Protein AF-A0A550I744-F1 (afdb_monomer)

Structure (mmCIF, N/CA/C/O backbone):
data_AF-A0A550I744-F1
#
_entry.id   AF-A0A550I744-F1
#
loop_
_atom_site.group_PDB
_atom_site.id
_atom_site.type_symbol
_atom_site.label_atom_id
_atom_site.label_alt_id
_atom_site.label_comp_id
_atom_site.label_asym_id
_atom_site.label_entity_id
_atom_site.label_seq_id
_atom_site.pdbx_PDB_ins_code
_atom_site.Cartn_x
_atom_site.Cartn_y
_atom_site.Cartn_z
_atom_site.occupancy
_atom_site.B_iso_or_equiv
_atom_site.auth_seq_id
_atom_site.auth_comp_id
_atom_site.auth_asym_id
_atom_site.auth_atom_id
_atom_site.pdbx_PDB_model_num
ATOM 1 N N . MET A 1 1 ? 38.909 -37.175 42.601 1.00 46.88 1 MET A N 1
ATOM 2 C CA . MET A 1 1 ? 38.692 -37.463 41.165 1.00 46.88 1 MET A CA 1
ATOM 3 C C . MET A 1 1 ? 37.186 -37.436 40.903 1.00 46.88 1 MET A C 1
ATOM 5 O O . MET A 1 1 ? 36.463 -38.054 41.666 1.00 46.88 1 MET A O 1
ATOM 9 N N . LYS A 1 2 ? 36.756 -36.731 39.846 1.00 45.66 2 LYS A N 1
ATOM 10 C CA . LYS A 1 2 ? 35.428 -36.782 39.191 1.00 45.66 2 LYS A CA 1
ATOM 11 C C . LYS A 1 2 ? 34.209 -36.247 39.967 1.00 45.66 2 LYS A C 1
ATOM 13 O O . LYS A 1 2 ? 33.354 -37.000 40.407 1.00 45.66 2 LYS A O 1
ATOM 18 N N . LEU A 1 3 ? 34.061 -34.921 39.973 1.00 51.53 3 LEU A N 1
ATOM 19 C CA . LEU A 1 3 ? 32.782 -34.235 40.211 1.00 51.53 3 LEU A CA 1
ATOM 20 C C . LEU A 1 3 ? 32.539 -33.210 39.087 1.00 51.53 3 LEU A C 1
ATOM 22 O O . LEU A 1 3 ? 32.438 -32.012 39.312 1.00 51.53 3 LEU A O 1
ATOM 26 N N . VAL A 1 4 ? 32.549 -33.688 37.836 1.00 54.75 4 VAL A N 1
ATOM 27 C CA . VAL A 1 4 ? 32.372 -32.850 36.625 1.00 54.75 4 VAL A CA 1
ATOM 28 C C . VAL A 1 4 ? 31.197 -33.331 35.751 1.00 54.75 4 VAL A C 1
ATOM 30 O O . VAL A 1 4 ? 30.823 -32.670 34.792 1.00 54.75 4 VAL A O 1
ATOM 33 N N . HIS A 1 5 ? 30.522 -34.432 36.105 1.00 51.69 5 HIS A N 1
ATOM 34 C CA . HIS A 1 5 ? 29.433 -34.980 35.279 1.00 51.69 5 HIS A CA 1
ATOM 35 C C . HIS A 1 5 ? 28.071 -34.279 35.427 1.00 51.69 5 HIS A C 1
ATOM 37 O O . HIS A 1 5 ? 27.202 -34.480 34.585 1.00 51.69 5 HIS A O 1
ATOM 43 N N . SER A 1 6 ? 27.871 -33.426 36.439 1.00 53.28 6 SER A N 1
ATOM 44 C CA . SER A 1 6 ? 26.549 -32.825 36.697 1.00 53.28 6 SER A CA 1
ATOM 45 C C . SER A 1 6 ? 26.181 -31.710 35.700 1.00 53.28 6 SER A C 1
ATOM 47 O O . SER A 1 6 ? 25.032 -31.598 35.279 1.00 53.28 6 SER A O 1
ATOM 49 N N . LYS A 1 7 ? 27.162 -30.934 35.217 1.00 52.91 7 LYS A N 1
ATOM 50 C CA . LYS A 1 7 ? 26.894 -29.819 34.287 1.00 52.91 7 LYS A CA 1
ATOM 51 C C . LYS A 1 7 ? 26.733 -30.246 32.826 1.00 52.91 7 LYS A C 1
ATOM 53 O O . LYS A 1 7 ? 26.133 -29.513 32.048 1.00 52.91 7 LYS A O 1
ATOM 58 N N . PHE A 1 8 ? 27.220 -31.435 32.463 1.00 57.44 8 PHE A N 1
ATOM 59 C CA . PHE A 1 8 ? 27.092 -31.952 31.097 1.00 57.44 8 PHE A CA 1
ATOM 60 C C . PHE A 1 8 ? 25.670 -32.463 30.804 1.00 57.44 8 PHE A C 1
ATOM 62 O O . PHE A 1 8 ? 25.186 -32.333 29.686 1.00 57.44 8 PHE A O 1
ATOM 69 N N . SER A 1 9 ? 24.970 -32.968 31.829 1.00 55.97 9 SER A N 1
ATOM 70 C CA . SER A 1 9 ? 23.590 -33.463 31.699 1.00 55.97 9 SER A CA 1
ATOM 71 C C . SER A 1 9 ? 22.587 -32.334 31.417 1.00 55.97 9 SER A C 1
ATOM 73 O O . SER A 1 9 ? 21.695 -32.473 30.584 1.00 55.97 9 SER A O 1
ATOM 75 N N . ILE A 1 10 ? 22.785 -31.167 32.040 1.00 64.50 10 ILE A N 1
ATOM 76 C CA . ILE A 1 10 ? 21.924 -29.990 31.832 1.00 64.50 10 ILE A CA 1
ATOM 77 C C . ILE A 1 10 ? 22.134 -29.397 30.430 1.00 64.50 10 ILE A C 1
ATOM 79 O O . ILE A 1 10 ? 21.172 -28.982 29.786 1.00 64.50 10 ILE A O 1
ATOM 83 N N . LEU A 1 11 ? 23.372 -29.416 29.921 1.00 65.81 11 LEU A N 1
ATOM 84 C CA . LEU A 1 11 ? 23.683 -28.962 28.562 1.00 65.81 11 LEU A CA 1
ATOM 85 C C . LEU A 1 11 ? 23.008 -29.845 27.496 1.00 65.81 11 LEU A C 1
ATOM 87 O O . LEU A 1 11 ? 22.492 -29.327 26.509 1.00 65.81 11 LEU A O 1
ATOM 91 N N . ALA A 1 12 ? 22.962 -31.164 27.716 1.00 68.00 12 ALA A N 1
ATOM 92 C CA . ALA A 1 12 ? 22.299 -32.102 26.809 1.00 68.00 12 ALA A CA 1
ATOM 93 C C . ALA A 1 12 ? 20.772 -31.900 26.767 1.00 68.00 12 ALA A C 1
ATOM 95 O O . ALA A 1 12 ? 20.166 -31.998 25.702 1.00 68.00 12 ALA A O 1
ATOM 96 N N . LEU A 1 13 ? 20.158 -31.550 27.904 1.00 66.50 13 LEU A N 1
ATOM 97 C CA . LEU A 1 13 ? 18.725 -31.250 27.982 1.00 66.50 13 LEU A CA 1
ATOM 98 C C . LEU A 1 13 ? 18.362 -29.949 27.240 1.00 66.50 13 LEU A C 1
ATOM 100 O O . LEU A 1 13 ? 17.317 -29.872 26.601 1.00 66.50 13 LEU A O 1
ATOM 104 N N . PHE A 1 14 ? 19.241 -28.942 27.285 1.00 67.81 14 PHE A N 1
ATOM 105 C CA . PHE A 1 14 ? 19.050 -27.683 26.557 1.00 67.81 14 PHE A CA 1
ATOM 106 C C . PHE A 1 14 ? 19.201 -27.866 25.039 1.00 67.81 14 PHE A C 1
ATOM 108 O O . PHE A 1 14 ? 18.453 -27.275 24.266 1.00 67.81 14 PHE A O 1
ATOM 115 N N . LEU A 1 15 ? 20.123 -28.735 24.609 1.00 64.94 15 LEU A N 1
ATOM 116 C CA . LEU A 1 15 ? 20.317 -29.080 23.197 1.00 64.94 15 LEU A CA 1
ATOM 117 C C . LEU A 1 15 ? 19.094 -29.795 22.600 1.00 64.94 15 LEU A C 1
ATOM 119 O O . LEU A 1 15 ? 18.737 -29.514 21.461 1.00 64.94 15 LEU A O 1
ATOM 123 N N . LEU A 1 16 ? 18.403 -30.635 23.381 1.00 63.94 16 LEU A N 1
ATOM 124 C CA . LEU A 1 16 ? 17.149 -31.290 22.977 1.00 63.94 16 LEU A CA 1
ATOM 125 C C . LEU A 1 16 ? 15.996 -30.302 22.725 1.00 63.94 16 LEU A C 1
ATOM 127 O O . LEU A 1 16 ? 15.174 -30.551 21.847 1.00 63.94 16 LEU A O 1
ATOM 131 N N . PHE A 1 17 ? 15.957 -29.166 23.429 1.00 61.72 17 PHE A N 1
ATOM 132 C CA . PHE A 1 17 ? 14.934 -28.134 23.211 1.00 61.72 17 PHE A CA 1
ATOM 133 C C . PHE A 1 17 ? 15.157 -27.332 21.921 1.00 61.72 17 PHE A C 1
ATOM 135 O O . PHE A 1 17 ? 14.189 -26.921 21.289 1.00 61.72 17 PHE A O 1
ATOM 142 N N . 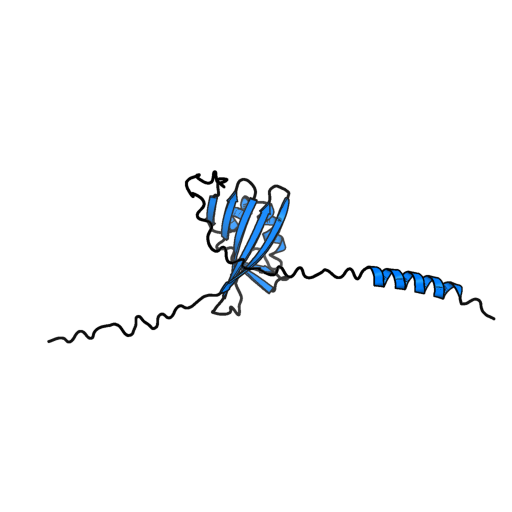ILE A 1 18 ? 16.409 -27.146 21.489 1.00 65.12 18 ILE A N 1
ATOM 143 C CA . ILE A 1 18 ? 16.723 -26.383 20.266 1.00 65.12 18 ILE A CA 1
ATOM 144 C C . ILE A 1 18 ? 16.338 -27.176 19.004 1.00 65.12 18 ILE A C 1
ATOM 146 O O . ILE A 1 18 ? 15.908 -26.581 18.020 1.00 65.12 18 ILE A O 1
ATOM 150 N N . VAL A 1 19 ? 16.425 -28.513 19.029 1.00 61.16 19 VAL A N 1
ATOM 151 C CA . VAL A 1 19 ? 16.018 -29.358 17.886 1.00 61.16 19 VAL A CA 1
ATOM 152 C C . VAL A 1 19 ? 14.499 -29.523 17.760 1.00 61.16 19 VAL A C 1
ATOM 154 O O . VAL A 1 19 ? 14.027 -29.853 16.676 1.00 61.16 19 VAL A O 1
ATOM 157 N N . TYR A 1 20 ? 13.725 -29.277 18.825 1.00 61.88 20 TYR A N 1
ATOM 158 C CA . TYR A 1 20 ? 12.260 -29.410 18.791 1.00 61.88 20 TYR A CA 1
ATOM 159 C C . TYR A 1 20 ? 11.555 -28.211 18.133 1.00 61.88 20 TYR A C 1
ATOM 161 O O . TYR A 1 20 ? 10.420 -28.340 17.694 1.00 61.88 20 TYR A O 1
ATOM 169 N N . SER A 1 21 ? 12.234 -27.067 17.991 1.00 58.44 21 SER A N 1
ATOM 170 C CA . SER A 1 21 ? 11.695 -25.895 17.280 1.00 58.44 21 SER A CA 1
ATOM 171 C C . SER A 1 21 ? 11.893 -25.944 15.761 1.00 58.44 21 SER A C 1
ATOM 173 O O . SER A 1 21 ? 11.655 -24.950 15.081 1.00 58.44 21 SER A O 1
ATOM 175 N N . CYS A 1 22 ? 12.324 -27.080 15.204 1.00 56.81 22 CYS A N 1
ATOM 176 C CA . CYS A 1 22 ? 12.346 -27.293 13.759 1.00 56.81 22 CYS A CA 1
ATOM 177 C C . CYS A 1 22 ? 11.008 -27.900 13.309 1.00 56.81 22 CYS A C 1
ATOM 179 O O . CYS A 1 22 ? 10.944 -29.021 12.805 1.00 56.81 22 CYS A O 1
ATOM 181 N N . GLU A 1 23 ? 9.922 -27.161 13.537 1.00 53.72 23 GLU A N 1
ATOM 182 C CA . GLU A 1 23 ? 8.655 -27.443 12.876 1.00 53.72 23 GLU A CA 1
ATOM 183 C C . GLU A 1 23 ? 8.813 -27.009 11.417 1.00 53.72 23 GLU A C 1
ATOM 185 O O . GLU A 1 23 ? 8.919 -25.832 11.075 1.00 53.72 23 GLU A O 1
ATOM 190 N N . LYS A 1 24 ? 8.980 -28.017 10.567 1.00 45.72 24 LYS A N 1
ATOM 191 C CA . LYS A 1 24 ? 9.093 -27.903 9.123 1.00 45.72 24 LYS A CA 1
ATOM 192 C C . LYS A 1 24 ? 7.738 -27.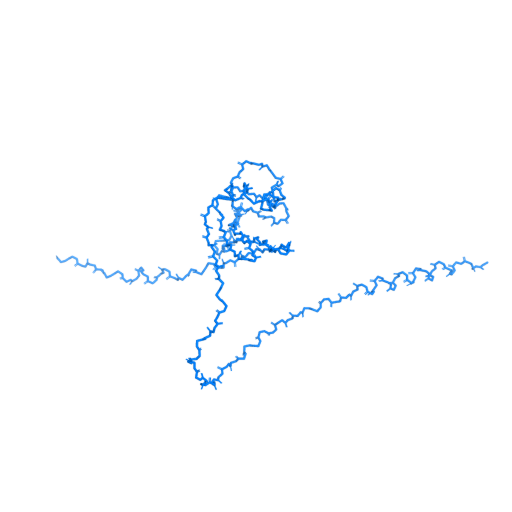410 8.618 1.00 45.72 24 LYS A C 1
ATOM 194 O O . LYS A 1 24 ? 6.804 -28.202 8.531 1.00 45.72 24 LYS A O 1
ATOM 199 N N . GLU A 1 25 ? 7.630 -26.117 8.325 1.00 46.28 25 GLU A N 1
ATOM 200 C CA . GLU A 1 25 ? 6.495 -25.565 7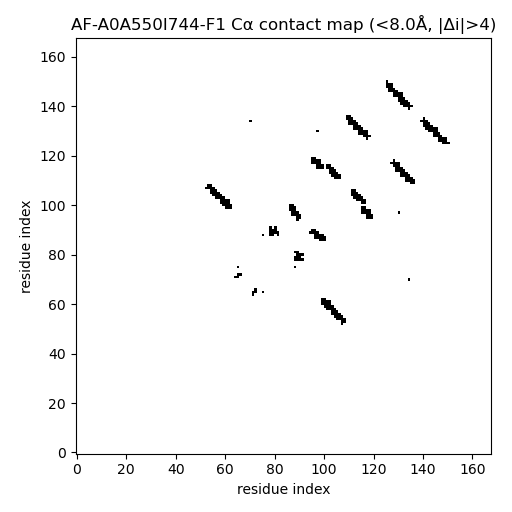.589 1.00 46.28 25 GLU A CA 1
ATOM 201 C C . GLU A 1 25 ? 6.439 -26.303 6.249 1.00 46.28 25 GLU A C 1
ATOM 203 O O . GLU A 1 25 ? 7.296 -26.149 5.374 1.00 46.28 25 GLU A O 1
ATOM 208 N N . SER A 1 26 ? 5.494 -27.235 6.156 1.00 43.22 26 SER A N 1
ATOM 209 C CA . SER A 1 26 ? 5.174 -27.925 4.925 1.00 43.22 26 SER A CA 1
ATOM 210 C C . SER A 1 26 ? 4.725 -26.861 3.941 1.00 43.22 26 SER A C 1
ATOM 212 O O . SER A 1 26 ? 3.682 -26.236 4.133 1.00 43.22 26 SER A O 1
ATOM 214 N N . VAL A 1 27 ? 5.531 -26.666 2.902 1.00 42.09 27 VAL A N 1
ATOM 215 C CA . VAL A 1 27 ? 5.092 -26.076 1.644 1.00 42.09 27 VAL A CA 1
ATOM 216 C C . VAL A 1 27 ? 3.829 -26.834 1.254 1.00 42.09 27 VAL A C 1
ATOM 218 O O . VAL A 1 27 ? 3.895 -27.999 0.866 1.00 42.09 27 VAL A O 1
ATOM 221 N N . LEU A 1 28 ? 2.672 -26.207 1.452 1.00 39.94 28 LEU A N 1
ATOM 222 C CA . LEU A 1 28 ? 1.453 -26.646 0.807 1.00 39.94 28 LEU A CA 1
ATOM 223 C C . LEU A 1 28 ? 1.642 -26.252 -0.658 1.00 39.94 28 LEU A C 1
ATOM 225 O O . LEU A 1 28 ? 1.348 -25.124 -1.054 1.00 39.94 28 LEU A O 1
ATOM 229 N N . GLU A 1 29 ? 2.237 -27.158 -1.433 1.00 46.03 29 GLU A N 1
ATOM 230 C CA . GLU A 1 29 ? 2.003 -27.214 -2.868 1.00 46.03 29 GLU A CA 1
ATOM 231 C C . GLU A 1 29 ? 0.486 -27.319 -3.022 1.00 46.03 29 GLU A C 1
ATOM 233 O O . GLU A 1 29 ? -0.126 -28.364 -2.819 1.00 46.03 29 GLU A O 1
ATOM 238 N N . SER A 1 30 ? -0.158 -26.180 -3.266 1.00 41.59 30 SER A N 1
ATOM 239 C CA . SER A 1 30 ? -1.466 -26.180 -3.891 1.00 41.59 30 SER A CA 1
ATOM 240 C C . SER A 1 30 ? -1.227 -26.632 -5.326 1.00 41.59 30 SER A C 1
ATOM 242 O O . SER A 1 30 ? -1.006 -25.804 -6.214 1.00 41.59 30 SER A O 1
ATOM 244 N N . ASP A 1 31 ? -1.194 -27.948 -5.522 1.00 39.34 31 ASP A N 1
ATOM 245 C CA . ASP A 1 31 ? -1.369 -28.542 -6.834 1.00 39.34 31 ASP A CA 1
ATOM 246 C C . ASP A 1 31 ? -2.688 -27.989 -7.371 1.00 39.34 31 ASP A C 1
ATOM 248 O O . ASP A 1 31 ? -3.772 -28.245 -6.844 1.00 39.34 31 ASP A O 1
ATOM 252 N N . VAL A 1 32 ? -2.587 -27.126 -8.380 1.00 44.03 32 VAL A N 1
ATOM 253 C CA . VAL A 1 32 ? -3.735 -26.733 -9.188 1.00 44.03 32 VAL A CA 1
ATOM 254 C C . VAL A 1 32 ? -4.070 -27.964 -10.022 1.00 44.03 32 VAL A C 1
ATOM 256 O O . VAL A 1 32 ? -3.622 -28.106 -11.159 1.00 44.03 32 VAL A O 1
ATOM 259 N N . GLU A 1 33 ? -4.830 -28.884 -9.434 1.00 37.78 33 GLU A N 1
ATOM 260 C CA . GLU A 1 33 ? -5.572 -29.875 -10.195 1.00 37.78 33 GLU A CA 1
ATOM 261 C C . GLU A 1 33 ? -6.615 -29.107 -11.012 1.00 37.78 33 GLU A C 1
ATOM 263 O O . GLU A 1 33 ? -7.676 -28.709 -10.531 1.00 37.78 33 GLU A O 1
ATOM 268 N N . ILE A 1 34 ? -6.275 -28.829 -12.272 1.00 46.56 34 ILE A N 1
ATOM 269 C CA . ILE A 1 34 ? -7.255 -28.451 -13.284 1.00 46.56 34 ILE A CA 1
ATOM 270 C C . ILE A 1 34 ? -8.072 -29.716 -13.556 1.00 46.56 34 ILE A C 1
ATOM 272 O O . ILE A 1 34 ? -7.765 -30.486 -14.468 1.00 46.56 34 ILE A O 1
ATOM 276 N N . GLU A 1 35 ? -9.103 -29.957 -12.747 1.00 37.22 35 GLU A N 1
ATOM 277 C CA . GLU A 1 35 ? -10.179 -30.853 -13.145 1.00 37.22 35 GLU A CA 1
ATOM 278 C C . GLU A 1 35 ? -10.857 -30.240 -14.372 1.00 37.22 35 GLU A C 1
ATOM 280 O O . GLU A 1 35 ? -11.584 -29.245 -14.306 1.00 37.22 35 GLU A O 1
ATOM 285 N N . ASN A 1 36 ? -10.588 -30.845 -15.527 1.00 39.56 36 ASN A N 1
ATOM 286 C CA . ASN A 1 36 ? -11.396 -30.680 -16.720 1.00 39.56 36 ASN A CA 1
ATOM 287 C C . ASN A 1 36 ? -12.839 -31.079 -16.380 1.00 39.56 36 ASN A C 1
ATOM 289 O O . ASN A 1 36 ? -13.199 -32.252 -16.453 1.00 39.56 36 ASN A O 1
ATOM 293 N N . SER A 1 37 ? -13.677 -30.098 -16.042 1.00 42.34 37 SER A N 1
ATOM 294 C CA . SER A 1 37 ? -15.131 -30.250 -16.039 1.00 42.34 37 SER A CA 1
ATOM 295 C C . SER A 1 37 ? -15.607 -30.452 -17.478 1.00 42.34 37 SER A C 1
ATOM 297 O O . SER A 1 37 ? -15.972 -29.510 -18.180 1.00 42.34 37 SER A O 1
ATOM 299 N N . GLN A 1 38 ? -15.565 -31.701 -17.939 1.00 46.28 38 GLN A N 1
ATOM 300 C CA . GLN A 1 38 ? -16.360 -32.150 -19.069 1.00 46.28 38 GLN A CA 1
ATOM 301 C C . GLN A 1 38 ? -17.783 -32.441 -18.583 1.00 46.28 38 GLN A C 1
ATOM 303 O O . GLN A 1 38 ? -18.014 -33.386 -17.839 1.00 46.28 38 GLN A O 1
ATOM 308 N N . ASN A 1 39 ? -18.719 -31.648 -19.102 1.00 49.09 39 ASN A N 1
ATOM 309 C CA . ASN A 1 39 ? -20.111 -32.000 -19.371 1.00 49.09 39 ASN A CA 1
ATOM 310 C C . ASN A 1 39 ? -20.959 -32.500 -18.191 1.00 49.09 39 ASN A C 1
ATOM 312 O O . ASN A 1 39 ? -21.247 -33.688 -18.063 1.00 49.09 39 ASN A O 1
ATOM 316 N N . SER A 1 40 ? -21.532 -31.546 -17.467 1.00 42.72 40 SER A N 1
ATOM 317 C CA . SER A 1 40 ? -22.876 -31.688 -16.910 1.00 42.72 40 SER A CA 1
ATOM 318 C C . SER A 1 40 ? -23.698 -30.481 -17.361 1.00 42.72 40 SER A C 1
ATOM 320 O O . SER A 1 40 ? -23.539 -29.376 -16.845 1.00 42.72 40 SER A O 1
ATOM 322 N N . GLU A 1 41 ? -24.527 -30.689 -18.388 1.00 51.25 41 GLU A N 1
ATOM 323 C CA . GLU A 1 41 ? -25.618 -29.789 -18.776 1.00 51.25 41 GLU A CA 1
ATOM 324 C C . GLU A 1 41 ? -26.681 -29.792 -17.666 1.00 51.25 41 GLU A C 1
ATOM 326 O O . GLU A 1 41 ? -27.749 -30.382 -17.808 1.00 51.25 41 GLU A O 1
ATOM 331 N N . ASP A 1 42 ? -26.382 -29.152 -16.537 1.00 47.09 42 ASP A N 1
ATOM 332 C CA . ASP A 1 42 ? -27.401 -28.809 -15.554 1.00 47.09 42 ASP A CA 1
ATOM 333 C C . ASP A 1 42 ? -27.973 -27.429 -15.884 1.00 47.09 42 ASP A C 1
ATOM 335 O O . ASP A 1 42 ? -27.257 -26.456 -16.126 1.00 47.09 42 ASP A O 1
ATOM 339 N N . ASN A 1 43 ? -29.302 -27.383 -15.945 1.00 48.50 43 ASN A N 1
ATOM 340 C CA . ASN A 1 43 ? -30.138 -26.241 -16.302 1.00 48.50 43 ASN A CA 1
ATOM 341 C C . ASN A 1 43 ? -29.709 -24.933 -15.604 1.00 48.50 43 ASN A C 1
ATOM 343 O O . ASN A 1 43 ? -30.075 -24.666 -14.459 1.00 48.50 43 ASN A O 1
ATOM 347 N N . ILE A 1 44 ? -29.010 -24.066 -16.339 1.00 52.81 44 ILE A N 1
ATOM 348 C CA . ILE A 1 44 ? -28.617 -22.715 -15.915 1.00 52.81 44 ILE A CA 1
ATOM 349 C C . ILE A 1 44 ? -29.811 -21.759 -16.085 1.00 52.81 44 ILE A C 1
ATOM 351 O O . ILE A 1 44 ? -29.808 -20.901 -16.959 1.00 52.81 44 ILE A O 1
ATOM 355 N N . ASN A 1 45 ? -30.872 -21.926 -15.296 1.00 55.84 45 ASN A N 1
ATOM 356 C CA . ASN A 1 45 ? -31.986 -20.961 -15.241 1.00 55.84 45 ASN A CA 1
ATOM 357 C C . ASN A 1 45 ? -32.348 -20.522 -13.815 1.00 55.84 45 ASN A C 1
ATOM 359 O O . ASN A 1 45 ? -33.285 -19.749 -13.628 1.00 55.84 45 ASN A O 1
ATOM 363 N N . GLU A 1 46 ? -31.592 -20.954 -12.810 1.00 57.81 46 GLU A N 1
ATOM 364 C CA . GLU A 1 46 ? -31.658 -20.361 -11.477 1.00 57.81 46 GLU A CA 1
ATOM 365 C C . GLU A 1 46 ? -30.757 -19.114 -11.480 1.00 57.81 46 GLU A C 1
ATOM 367 O O . GLU A 1 46 ? -29.539 -19.247 -11.655 1.00 57.81 46 GLU A O 1
ATOM 372 N N . PRO A 1 47 ? -31.297 -17.887 -11.337 1.00 56.53 47 PRO A N 1
ATOM 373 C CA . PRO A 1 47 ? -30.457 -16.721 -11.142 1.00 56.53 47 PRO A CA 1
ATOM 374 C C . PRO A 1 47 ? -29.692 -16.954 -9.846 1.00 56.53 47 PRO A C 1
ATOM 376 O O . PRO A 1 47 ? -30.287 -16.991 -8.770 1.00 56.53 47 PRO A O 1
ATOM 379 N N . PHE A 1 48 ? -28.375 -17.135 -9.956 1.00 55.81 48 PHE A N 1
ATOM 380 C CA . PHE A 1 48 ? -27.482 -17.147 -8.810 1.00 55.81 48 PHE A CA 1
ATOM 381 C C . PHE A 1 48 ? -27.870 -15.940 -7.954 1.00 55.81 48 PHE A C 1
ATOM 383 O O . PHE A 1 48 ? -27.721 -14.797 -8.397 1.00 55.81 48 PHE A O 1
ATOM 390 N N . SER A 1 49 ? -28.456 -16.184 -6.776 1.00 56.94 49 SER A N 1
ATOM 391 C CA . SER A 1 49 ? -28.800 -15.143 -5.807 1.00 56.94 49 SER A CA 1
ATOM 392 C C . SER A 1 49 ? -27.484 -14.629 -5.231 1.00 56.94 49 SER A C 1
ATOM 394 O O . SER A 1 49 ? -27.094 -14.942 -4.107 1.00 56.94 49 SER A O 1
ATOM 396 N N . GLY A 1 50 ? -26.742 -13.921 -6.077 1.00 61.59 50 GLY A N 1
ATOM 397 C CA . GLY A 1 50 ? -25.391 -13.479 -5.835 1.00 61.59 50 GLY A CA 1
ATOM 398 C C . GLY A 1 50 ? -25.393 -12.471 -4.708 1.00 61.59 50 GLY A C 1
ATOM 399 O O . GLY A 1 50 ? -26.180 -11.523 -4.689 1.00 61.59 50 GLY A O 1
ATOM 400 N N . PHE A 1 51 ? -24.484 -12.675 -3.764 1.00 63.84 51 PHE A N 1
ATOM 401 C CA . PHE A 1 51 ? -24.153 -11.677 -2.767 1.00 63.84 51 PHE A CA 1
ATOM 402 C C . PHE A 1 51 ? -23.691 -10.402 -3.489 1.00 63.84 51 PHE A C 1
ATOM 404 O O . PHE A 1 51 ? -22.602 -10.351 -4.064 1.00 63.84 51 PHE A O 1
ATOM 411 N N . LYS A 1 52 ? -24.549 -9.377 -3.522 1.00 71.38 52 LYS A N 1
ATOM 412 C CA . LYS A 1 52 ? -24.227 -8.092 -4.143 1.00 71.38 52 LYS A CA 1
ATOM 413 C C . LYS A 1 52 ? -23.319 -7.309 -3.199 1.00 71.38 52 LYS A C 1
ATOM 415 O O . LYS A 1 52 ? -23.787 -6.741 -2.216 1.00 71.38 52 LYS A O 1
ATOM 420 N N . ILE A 1 53 ? -22.028 -7.266 -3.512 1.00 73.19 53 ILE A N 1
ATOM 421 C CA . ILE A 1 53 ? -21.078 -6.398 -2.813 1.00 73.19 53 ILE A CA 1
ATOM 422 C C . ILE A 1 53 ? -21.170 -5.006 -3.426 1.00 73.19 53 ILE A C 1
ATOM 424 O O . ILE A 1 53 ? -20.847 -4.807 -4.597 1.00 73.19 53 ILE A O 1
ATOM 428 N N . GLU A 1 54 ? -21.609 -4.036 -2.633 1.00 84.50 54 GLU A N 1
ATOM 429 C CA . GLU A 1 54 ? -21.504 -2.628 -2.995 1.00 84.50 54 GLU A CA 1
ATOM 430 C C . GLU A 1 54 ? -20.091 -2.128 -2.679 1.00 84.50 54 GLU A C 1
ATOM 432 O O . GLU A 1 54 ? -19.582 -2.304 -1.567 1.00 84.50 54 GLU A O 1
ATOM 437 N N . TYR A 1 55 ? -19.449 -1.517 -3.672 1.00 86.38 55 TYR A N 1
ATOM 438 C CA . TYR A 1 55 ? -18.133 -0.914 -3.524 1.00 86.38 55 TYR A CA 1
ATOM 439 C C . TYR A 1 55 ? -18.104 0.473 -4.158 1.00 86.38 55 TYR A C 1
ATOM 441 O O . TYR A 1 55 ? -18.761 0.737 -5.166 1.00 86.38 55 TYR A O 1
ATOM 449 N N . LYS A 1 56 ? -17.293 1.357 -3.579 1.00 90.69 56 LYS A N 1
ATOM 450 C CA . LYS A 1 56 ? -17.010 2.686 -4.115 1.00 90.69 56 LYS A CA 1
ATOM 451 C C . LYS A 1 56 ? -15.540 2.766 -4.504 1.00 90.69 56 LYS A C 1
ATOM 453 O O . LYS A 1 56 ? -14.661 2.589 -3.665 1.00 90.69 56 LYS A O 1
ATOM 458 N N . GLY A 1 57 ? -15.285 3.035 -5.782 1.00 90.12 57 GLY A N 1
ATOM 459 C CA . GLY A 1 57 ? -13.948 3.303 -6.309 1.00 90.12 57 GLY A CA 1
ATOM 460 C C . GLY A 1 57 ? -13.683 4.804 -6.407 1.00 90.12 57 GLY A C 1
ATOM 461 O O . GLY A 1 57 ? -14.557 5.570 -6.810 1.00 90.12 57 GLY A O 1
ATOM 462 N N . THR A 1 58 ? -12.489 5.263 -6.044 1.00 90.81 58 THR A N 1
ATOM 463 C CA . THR A 1 58 ? -12.064 6.660 -6.240 1.00 90.81 58 THR A CA 1
ATOM 464 C C . THR A 1 58 ? -10.571 6.712 -6.543 1.00 90.81 58 THR A C 1
ATOM 466 O O . THR A 1 58 ? -9.804 5.954 -5.961 1.00 90.81 58 THR A O 1
ATOM 469 N N . VAL A 1 59 ? -10.142 7.608 -7.434 1.00 89.94 59 VAL A N 1
ATOM 470 C CA . VAL A 1 59 ? -8.720 7.864 -7.719 1.00 89.94 59 VAL A CA 1
ATOM 471 C C . VAL A 1 59 ? -8.429 9.336 -7.454 1.00 89.94 59 VAL A C 1
ATOM 473 O O . VAL A 1 59 ? -9.114 10.202 -7.992 1.00 89.94 59 VAL A O 1
ATOM 476 N N . THR A 1 60 ? -7.447 9.629 -6.604 1.00 87.88 60 THR A N 1
ATOM 477 C CA . THR A 1 60 ? -7.042 11.006 -6.255 1.00 87.88 60 THR A CA 1
ATOM 478 C C . THR A 1 60 ? -5.631 11.013 -5.654 1.00 87.88 60 THR A C 1
ATOM 480 O O . THR A 1 60 ? -4.971 9.980 -5.637 1.00 87.88 60 THR A O 1
ATOM 483 N N . SER A 1 61 ? -5.142 12.151 -5.164 1.00 86.00 61 SER A N 1
ATOM 484 C CA . SER A 1 61 ? -3.893 12.221 -4.398 1.00 86.00 61 SER A CA 1
ATOM 485 C C . SER A 1 61 ? -4.058 11.635 -2.998 1.00 86.00 61 SER A C 1
ATOM 487 O O . SER A 1 61 ? -5.061 11.873 -2.323 1.00 86.00 61 SER A O 1
ATOM 489 N N . ALA A 1 62 ? -3.029 10.933 -2.516 1.00 82.25 62 ALA A N 1
ATOM 490 C CA . ALA A 1 62 ? -3.027 10.363 -1.174 1.00 82.25 62 ALA A CA 1
ATOM 491 C C . ALA A 1 62 ? -3.170 11.433 -0.089 1.00 82.25 62 ALA A C 1
ATOM 493 O O . ALA A 1 62 ? -3.794 11.170 0.933 1.00 82.25 62 ALA A O 1
ATOM 494 N N . ASN A 1 63 ? -2.695 12.660 -0.333 1.00 82.62 63 ASN A N 1
ATOM 495 C CA . ASN A 1 63 ? -2.851 13.786 0.591 1.00 82.62 63 ASN A CA 1
ATOM 496 C C . ASN A 1 63 ? -4.314 14.102 0.922 1.00 82.62 63 ASN A C 1
ATOM 498 O O . ASN A 1 63 ? -4.586 14.637 1.997 1.00 82.62 63 ASN A O 1
ATOM 502 N N . GLN A 1 64 ? -5.249 13.770 0.027 1.00 83.19 64 GLN A N 1
ATOM 503 C CA . GLN A 1 64 ? -6.673 13.926 0.294 1.00 83.19 64 GLN A CA 1
ATOM 504 C C . GLN A 1 64 ? -7.149 12.909 1.338 1.00 83.19 64 GLN A C 1
ATOM 506 O O . GLN A 1 64 ? -7.868 13.272 2.258 1.00 83.19 64 GLN A O 1
ATOM 511 N N . PHE A 1 65 ? -6.696 11.657 1.247 1.00 83.81 65 PHE A N 1
ATOM 512 C CA . PHE A 1 65 ? -7.099 10.597 2.173 1.00 83.81 65 PHE A CA 1
ATOM 513 C C . PHE A 1 65 ? -6.305 10.590 3.478 1.00 83.81 65 PHE A C 1
ATOM 515 O O . PHE A 1 65 ? -6.852 10.223 4.508 1.00 83.81 65 PHE A O 1
ATOM 522 N N . ILE A 1 66 ? -5.041 11.018 3.470 1.00 82.44 66 ILE A N 1
ATOM 523 C CA . ILE A 1 66 ? -4.190 11.088 4.671 1.00 82.44 66 ILE A CA 1
ATOM 524 C C . ILE A 1 66 ? -4.798 12.015 5.735 1.00 82.44 66 ILE A C 1
ATOM 526 O O . ILE A 1 66 ? -4.596 11.802 6.926 1.00 82.44 66 ILE A O 1
ATOM 530 N N . LYS A 1 67 ? -5.543 13.048 5.326 1.00 79.44 67 LYS A N 1
ATOM 531 C CA . LYS A 1 67 ? -6.231 13.949 6.263 1.00 79.44 67 LYS A CA 1
ATOM 532 C C . LYS A 1 67 ? -7.428 13.286 6.939 1.00 79.44 67 LYS A C 1
ATOM 534 O O . LYS A 1 67 ? -7.677 13.547 8.113 1.00 79.44 67 LYS A O 1
ATOM 539 N N . ASP A 1 68 ? -8.121 12.425 6.203 1.00 84.25 68 ASP A N 1
ATOM 540 C CA . ASP A 1 68 ? -9.417 11.874 6.598 1.00 84.25 68 ASP A CA 1
ATOM 541 C C . ASP A 1 68 ? -9.302 10.455 7.184 1.00 84.25 68 ASP A C 1
ATOM 543 O O . ASP A 1 68 ? -10.210 9.989 7.871 1.00 84.25 68 ASP A O 1
ATOM 547 N N . ASP A 1 69 ? -8.186 9.760 6.942 1.00 86.94 69 ASP A N 1
ATOM 548 C CA . ASP A 1 69 ? -7.945 8.392 7.390 1.00 86.94 69 ASP A CA 1
ATOM 549 C C . ASP A 1 69 ? -6.663 8.286 8.231 1.00 86.94 69 ASP A C 1
ATOM 551 O O . ASP A 1 69 ? -5.532 8.325 7.734 1.00 86.94 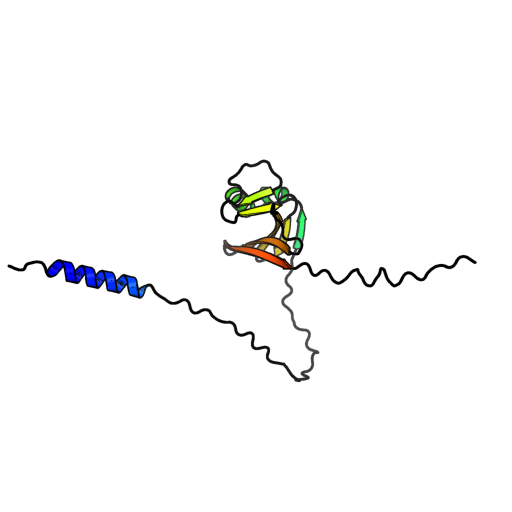69 ASP A O 1
ATOM 555 N N . LYS A 1 70 ? -6.852 8.132 9.548 1.00 87.25 70 LYS A N 1
ATOM 556 C CA . LYS A 1 70 ? -5.762 8.048 10.528 1.00 87.25 70 LYS A CA 1
ATOM 557 C C . LYS A 1 70 ? -4.843 6.849 10.279 1.00 87.25 70 LYS A C 1
ATOM 559 O O . LYS A 1 70 ? -3.634 6.979 10.457 1.00 87.25 70 LYS A O 1
ATOM 564 N N . HIS A 1 71 ? -5.389 5.708 9.859 1.00 86.81 71 HIS A N 1
ATOM 565 C CA . HIS A 1 71 ? -4.592 4.505 9.624 1.00 86.81 71 HIS A CA 1
ATOM 566 C C . HIS A 1 71 ? -3.683 4.679 8.412 1.00 86.81 71 HIS A C 1
ATOM 568 O O . HIS A 1 71 ? -2.499 4.341 8.464 1.00 86.81 71 HIS A O 1
ATOM 574 N N . LEU A 1 72 ? -4.206 5.288 7.346 1.00 86.00 72 LEU A N 1
ATOM 575 C CA . LEU A 1 72 ? -3.388 5.647 6.196 1.00 86.00 72 LEU A CA 1
ATOM 576 C C . LEU A 1 72 ? -2.306 6.671 6.569 1.00 86.00 72 LEU A C 1
ATOM 578 O O . LEU A 1 72 ? -1.162 6.538 6.137 1.00 86.00 72 LEU A O 1
ATOM 582 N N . ALA A 1 73 ? -2.638 7.674 7.387 1.00 86.44 73 ALA A N 1
ATOM 583 C CA . ALA A 1 73 ? -1.671 8.671 7.840 1.00 86.44 73 ALA A CA 1
ATOM 584 C C . ALA A 1 73 ? -0.525 8.051 8.654 1.00 86.44 73 ALA A C 1
ATOM 586 O O . ALA A 1 73 ? 0.636 8.429 8.487 1.00 86.44 73 ALA A O 1
ATOM 587 N N . GLU A 1 74 ? -0.836 7.099 9.533 1.00 85.06 74 GLU A N 1
ATOM 588 C CA . GLU A 1 74 ? 0.160 6.352 10.304 1.00 85.06 74 GLU A CA 1
ATOM 589 C C . GLU A 1 74 ? 1.035 5.482 9.403 1.00 85.06 74 GLU A C 1
ATOM 591 O O . GLU A 1 74 ? 2.258 5.528 9.536 1.00 85.06 74 GLU A O 1
ATOM 596 N N . PHE A 1 75 ? 0.437 4.765 8.448 1.00 84.69 75 PHE A N 1
ATOM 597 C CA . PHE A 1 75 ? 1.185 4.001 7.451 1.00 84.69 75 PHE A CA 1
ATOM 598 C C . PHE A 1 75 ? 2.158 4.897 6.681 1.00 84.69 75 PHE A C 1
ATOM 600 O O . PHE A 1 75 ? 3.348 4.608 6.625 1.00 84.69 75 PHE A O 1
ATOM 607 N N . VAL A 1 76 ? 1.680 6.025 6.155 1.00 81.44 76 VAL A N 1
ATOM 608 C CA . VAL A 1 76 ? 2.495 6.990 5.406 1.00 81.44 76 VAL A CA 1
ATOM 609 C C . VAL A 1 76 ? 3.661 7.513 6.243 1.00 81.44 76 VAL A C 1
ATOM 611 O O . VAL A 1 76 ? 4.772 7.625 5.732 1.00 81.44 76 VAL A O 1
ATOM 614 N N . LYS A 1 77 ? 3.452 7.778 7.537 1.00 80.12 77 LYS A N 1
ATOM 615 C CA . LYS A 1 77 ? 4.535 8.174 8.451 1.00 80.12 77 LYS A CA 1
ATOM 616 C C . LYS A 1 77 ? 5.564 7.064 8.655 1.00 80.12 77 LYS A C 1
ATOM 618 O O . LYS A 1 77 ? 6.751 7.355 8.663 1.00 80.12 77 LYS A O 1
ATOM 623 N N . GLN A 1 78 ? 5.123 5.818 8.821 1.00 76.69 78 GLN A N 1
ATOM 624 C CA . GLN A 1 78 ? 6.024 4.669 8.980 1.00 76.69 78 GLN A CA 1
ATOM 625 C C . GLN A 1 78 ? 6.788 4.356 7.691 1.00 76.69 78 GLN A C 1
ATOM 627 O O . GLN A 1 78 ? 7.938 3.930 7.740 1.00 76.69 78 GLN A O 1
ATOM 632 N N . PHE A 1 79 ? 6.153 4.581 6.542 1.00 74.19 79 PHE A N 1
ATOM 633 C CA . PHE A 1 79 ? 6.766 4.425 5.233 1.00 74.19 79 PHE A CA 1
ATOM 634 C C . PHE A 1 79 ? 7.763 5.558 4.951 1.00 74.19 79 PHE A C 1
ATOM 636 O O . PHE A 1 79 ? 8.772 5.328 4.298 1.00 74.19 79 PHE A O 1
ATOM 643 N N . ASN A 1 80 ? 7.512 6.768 5.470 1.00 71.00 80 ASN A N 1
ATOM 644 C CA . ASN A 1 80 ? 8.347 7.949 5.271 1.00 71.00 80 ASN A CA 1
ATOM 645 C C . ASN A 1 80 ? 9.436 8.091 6.339 1.00 71.00 80 ASN A C 1
ATOM 647 O O . ASN A 1 80 ? 9.348 8.917 7.246 1.00 71.00 80 ASN A O 1
ATOM 651 N N . SER A 1 81 ? 10.518 7.338 6.181 1.00 60.25 81 SER A N 1
ATOM 652 C CA . SER A 1 81 ? 11.743 7.520 6.970 1.00 60.25 81 SER A CA 1
ATOM 653 C C . SER A 1 81 ? 12.637 8.683 6.486 1.00 60.25 81 SER A C 1
ATOM 655 O O . SER A 1 81 ? 13.702 8.887 7.063 1.00 60.25 81 SER A O 1
ATOM 657 N N . GLY A 1 82 ? 12.242 9.444 5.447 1.00 53.12 82 GLY A N 1
ATOM 658 C CA . GLY A 1 82 ? 13.131 10.355 4.697 1.00 53.12 82 GLY A CA 1
ATOM 659 C C . GLY A 1 82 ? 12.704 11.826 4.534 1.00 53.12 82 GLY A C 1
ATOM 660 O O . GLY A 1 82 ? 13.469 12.602 3.964 1.00 53.12 82 GLY A O 1
ATOM 661 N N . GLY A 1 83 ? 11.536 12.252 5.028 1.00 51.81 83 GLY A N 1
ATOM 662 C CA . GLY A 1 83 ? 11.122 13.666 5.057 1.00 51.81 83 GLY A CA 1
ATOM 663 C C . GLY A 1 83 ? 9.770 13.959 4.393 1.00 51.81 83 GLY A C 1
ATOM 664 O O . GLY A 1 83 ? 9.418 13.441 3.336 1.00 51.81 83 GLY A O 1
ATOM 665 N N . THR A 1 84 ? 8.991 14.834 5.025 1.00 50.91 84 THR A N 1
ATOM 666 C CA . THR A 1 84 ? 7.547 15.084 4.832 1.00 50.91 84 THR A CA 1
ATOM 667 C C . THR A 1 84 ? 7.161 15.987 3.645 1.00 50.91 84 THR A C 1
ATOM 669 O O . THR A 1 84 ? 6.130 16.651 3.696 1.00 50.91 84 THR A O 1
ATOM 672 N N . GLY A 1 85 ? 7.952 16.037 2.567 1.00 52.62 85 GLY A N 1
ATOM 673 C CA . GLY A 1 85 ? 7.801 17.078 1.532 1.00 52.62 85 GLY A CA 1
ATOM 674 C C . GLY A 1 85 ? 7.632 16.633 0.077 1.00 52.62 85 GLY A C 1
ATOM 675 O O . GLY A 1 85 ? 7.473 17.499 -0.779 1.00 52.62 85 GLY A O 1
ATOM 676 N N . LYS A 1 86 ? 7.694 15.336 -0.240 1.00 59.72 86 LYS A N 1
ATOM 677 C CA . LYS A 1 86 ? 7.683 14.848 -1.631 1.00 59.72 86 LYS A CA 1
ATOM 678 C C . LYS A 1 86 ? 6.384 14.112 -1.956 1.00 59.72 86 LYS A C 1
ATOM 680 O O . LYS A 1 86 ? 5.765 13.527 -1.075 1.00 59.72 86 LYS A O 1
ATOM 685 N N . SER A 1 87 ? 5.982 14.134 -3.230 1.00 63.12 87 SER A N 1
ATOM 686 C CA . SER A 1 87 ? 4.831 13.391 -3.773 1.00 63.12 87 SER A CA 1
ATOM 687 C C . SER A 1 87 ? 5.044 11.878 -3.796 1.00 63.12 87 SER A C 1
ATOM 689 O O . SER A 1 87 ? 4.259 11.143 -4.390 1.00 63.12 87 SER A O 1
ATOM 691 N N . SER A 1 88 ? 6.088 11.401 -3.141 1.00 66.31 88 SER A N 1
ATOM 692 C CA . SER A 1 88 ? 6.505 10.025 -3.125 1.00 66.31 88 SER A CA 1
ATOM 693 C C . SER A 1 88 ? 7.193 9.704 -1.805 1.00 66.31 88 SER A C 1
ATOM 695 O O . SER A 1 88 ? 7.707 10.594 -1.117 1.00 66.31 88 SER A O 1
ATOM 697 N N . ILE A 1 89 ? 7.134 8.434 -1.413 1.00 73.62 89 ILE A N 1
ATOM 698 C CA . ILE A 1 89 ? 7.655 7.982 -0.128 1.00 73.62 89 ILE A CA 1
ATOM 699 C C . ILE A 1 89 ? 8.481 6.721 -0.333 1.00 73.62 89 ILE A C 1
ATOM 701 O O . ILE A 1 89 ? 7.985 5.728 -0.857 1.00 73.62 89 ILE A O 1
ATOM 705 N N . THR A 1 90 ? 9.734 6.758 0.107 1.00 72.38 90 THR A N 1
ATOM 706 C CA . THR A 1 90 ? 10.687 5.655 -0.033 1.00 72.38 90 THR A CA 1
ATOM 707 C C . THR A 1 90 ? 10.642 4.737 1.184 1.00 72.38 90 THR A C 1
ATOM 709 O O . THR A 1 90 ? 10.870 5.191 2.305 1.00 72.38 90 THR A O 1
ATOM 712 N N . SER A 1 91 ? 10.428 3.435 0.975 1.00 68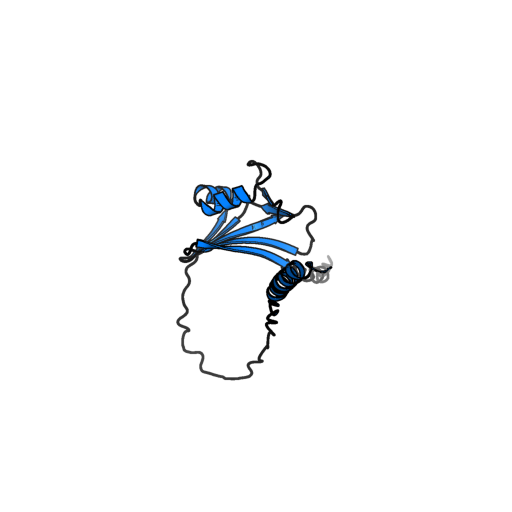.12 91 SER A N 1
ATOM 713 C CA . SER A 1 91 ? 10.574 2.453 2.049 1.00 68.12 91 SER A CA 1
ATOM 714 C C . SER A 1 91 ? 12.019 1.999 2.192 1.00 68.12 91 SER A C 1
ATOM 716 O O . SER A 1 91 ? 12.534 1.279 1.340 1.00 68.12 91 SER A O 1
ATOM 718 N N . VAL A 1 92 ? 12.635 2.303 3.336 1.00 61.09 92 VAL A N 1
ATOM 719 C CA . VAL A 1 92 ? 13.951 1.741 3.703 1.00 61.09 92 VAL A CA 1
ATOM 720 C C . VAL A 1 92 ? 13.890 0.216 3.877 1.00 61.09 92 VAL A C 1
ATOM 722 O O . VAL A 1 92 ? 14.897 -0.464 3.716 1.00 61.09 92 VAL A O 1
ATOM 725 N N . LYS A 1 93 ? 12.711 -0.345 4.177 1.00 68.44 93 LYS A N 1
ATOM 726 C CA . LYS A 1 93 ? 12.531 -1.791 4.375 1.00 68.44 93 LYS A CA 1
ATOM 727 C C . LYS A 1 93 ? 12.424 -2.567 3.062 1.00 68.44 93 LYS A C 1
ATOM 729 O O . LYS A 1 93 ? 12.839 -3.721 3.020 1.00 68.44 93 LYS A O 1
ATOM 734 N N . TYR A 1 94 ? 11.820 -1.973 2.035 1.00 69.31 94 TYR A N 1
ATOM 735 C CA . TYR A 1 94 ? 11.443 -2.698 0.820 1.00 69.31 94 TYR A CA 1
ATOM 736 C C . TYR A 1 94 ? 12.164 -2.234 -0.454 1.00 69.31 94 TYR A C 1
ATOM 738 O O . TYR A 1 94 ? 11.910 -2.799 -1.516 1.00 69.31 94 TYR A O 1
ATOM 746 N N . ASP A 1 95 ? 13.061 -1.248 -0.350 1.00 77.31 95 ASP A N 1
ATOM 747 C CA . ASP A 1 95 ? 13.884 -0.737 -1.459 1.00 77.31 95 ASP A CA 1
ATOM 748 C C . ASP A 1 95 ? 13.054 -0.337 -2.694 1.00 77.31 95 ASP A C 1
ATOM 750 O O . ASP A 1 95 ? 13.356 -0.656 -3.845 1.00 77.31 95 ASP A O 1
ATOM 754 N N . PHE A 1 96 ? 11.915 0.309 -2.439 1.00 82.31 96 PHE A N 1
ATOM 755 C CA . PHE A 1 96 ? 11.088 0.919 -3.469 1.00 82.31 96 PHE A CA 1
ATOM 756 C C . PHE A 1 96 ? 10.385 2.167 -2.943 1.00 82.31 96 PHE A C 1
ATOM 758 O O . PHE A 1 96 ? 10.212 2.362 -1.733 1.00 82.31 96 PHE A O 1
ATOM 765 N N . GLU A 1 97 ? 9.964 3.009 -3.876 1.00 86.75 97 GLU A N 1
ATOM 766 C CA . GLU A 1 97 ? 9.244 4.245 -3.612 1.00 86.75 97 GLU A CA 1
ATOM 767 C C . GLU A 1 97 ? 7.787 4.095 -4.044 1.00 86.75 97 GLU A C 1
ATOM 769 O O . GLU A 1 97 ? 7.512 3.503 -5.080 1.00 86.75 97 GLU A O 1
ATOM 774 N N . ILE A 1 98 ? 6.839 4.596 -3.254 1.00 87.19 98 ILE A N 1
ATOM 775 C CA . ILE A 1 98 ? 5.432 4.669 -3.668 1.00 87.19 98 ILE A CA 1
ATOM 776 C C . ILE A 1 98 ? 5.100 6.079 -4.140 1.00 87.19 98 ILE A C 1
ATOM 778 O O . ILE A 1 98 ? 5.476 7.060 -3.495 1.00 87.19 98 ILE A O 1
ATOM 782 N N . ASP A 1 99 ? 4.359 6.178 -5.238 1.00 86.62 99 ASP A N 1
ATOM 783 C CA . ASP A 1 99 ? 3.755 7.423 -5.691 1.00 86.62 99 ASP A CA 1
ATOM 784 C C . ASP A 1 99 ? 2.534 7.751 -4.828 1.00 86.62 99 ASP A C 1
ATOM 786 O O . ASP A 1 99 ? 1.562 6.999 -4.767 1.00 86.62 99 ASP A O 1
ATOM 790 N N . THR A 1 100 ? 2.563 8.906 -4.176 1.00 86.38 100 THR A N 1
ATOM 791 C CA . THR A 1 100 ? 1.437 9.419 -3.383 1.00 86.38 100 THR A CA 1
ATOM 792 C C . THR A 1 100 ? 0.678 10.540 -4.093 1.00 86.38 100 THR A C 1
ATOM 794 O O . THR A 1 100 ? -0.365 10.995 -3.610 1.00 86.38 100 THR A O 1
ATOM 797 N N . SER A 1 101 ? 1.140 10.969 -5.272 1.00 85.12 101 SER A N 1
ATOM 798 C CA . SER A 1 101 ? 0.406 11.890 -6.143 1.00 85.12 101 SER A CA 1
ATOM 799 C C . SER A 1 101 ? -0.879 11.262 -6.683 1.00 85.12 101 SER A C 1
ATOM 801 O O . SER A 1 101 ? -1.860 11.976 -6.897 1.00 85.12 101 SER A O 1
ATOM 803 N N . ARG A 1 102 ? -0.906 9.928 -6.820 1.00 85.69 102 ARG A N 1
ATOM 804 C CA . ARG A 1 102 ? -2.063 9.161 -7.278 1.00 85.69 102 ARG A CA 1
ATOM 805 C C . ARG A 1 102 ? -2.231 7.876 -6.473 1.00 85.69 102 ARG A C 1
ATOM 807 O O . ARG A 1 102 ? -1.379 7.001 -6.496 1.00 85.69 102 ARG A O 1
ATOM 814 N N . VAL A 1 103 ? -3.381 7.730 -5.831 1.00 91.38 103 VAL A N 1
ATOM 815 C CA . VAL A 1 103 ? -3.812 6.523 -5.125 1.00 91.38 103 VAL A CA 1
ATOM 816 C C . VAL A 1 103 ? -5.230 6.165 -5.552 1.00 91.38 103 VAL A C 1
ATOM 818 O O . VAL A 1 103 ? -6.090 7.036 -5.717 1.00 91.38 103 VAL A O 1
ATOM 821 N N . GLN A 1 104 ? -5.475 4.873 -5.732 1.00 94.69 104 GLN A N 1
ATOM 822 C CA . GLN A 1 104 ? -6.816 4.330 -5.905 1.00 94.69 104 GLN A CA 1
ATOM 823 C C . GLN A 1 104 ? -7.332 3.811 -4.563 1.00 94.69 104 GLN A C 1
ATOM 825 O O . GLN A 1 104 ? -6.658 3.024 -3.907 1.00 94.69 104 GLN A O 1
ATOM 830 N N . LEU A 1 105 ? -8.533 4.231 -4.181 1.00 94.25 105 LEU A N 1
ATOM 831 C CA . LEU A 1 105 ? -9.281 3.721 -3.040 1.00 94.25 105 LEU A CA 1
ATOM 832 C C . LEU A 1 105 ? -10.429 2.840 -3.535 1.00 94.25 105 LEU A C 1
ATOM 834 O O . LEU A 1 105 ? -11.220 3.266 -4.378 1.00 94.25 105 LEU A O 1
ATOM 838 N N . ILE A 1 106 ? -10.534 1.641 -2.971 1.00 94.56 106 ILE A N 1
ATOM 839 C CA . ILE A 1 106 ? -11.727 0.796 -3.015 1.00 94.56 106 ILE A CA 1
ATOM 840 C C . ILE A 1 106 ? -12.277 0.702 -1.594 1.00 94.56 106 ILE A C 1
ATOM 842 O O . ILE A 1 106 ? -11.594 0.223 -0.690 1.00 94.56 106 ILE A O 1
ATOM 846 N N . GLU A 1 107 ? -13.511 1.152 -1.401 1.00 93.44 107 GLU A N 1
ATOM 847 C CA . GLU A 1 107 ? -14.202 1.125 -0.114 1.00 93.44 107 GLU A CA 1
ATOM 848 C C . GLU A 1 107 ? -15.433 0.220 -0.178 1.00 93.44 107 GLU A C 1
ATOM 850 O O . GLU A 1 107 ? -16.215 0.284 -1.127 1.00 93.44 107 GLU A O 1
ATOM 855 N N . THR A 1 108 ? -15.599 -0.614 0.849 1.00 93.19 108 THR A N 1
ATOM 856 C CA . THR A 1 108 ? -16.760 -1.490 1.044 1.00 93.19 108 THR A CA 1
ATOM 857 C C . THR A 1 108 ? -17.289 -1.372 2.474 1.0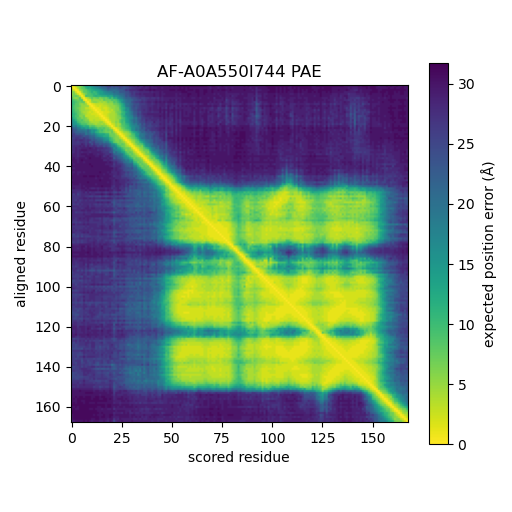0 93.19 108 THR A C 1
ATOM 859 O O . THR A 1 108 ? -16.703 -0.718 3.341 1.00 93.19 108 THR A O 1
ATOM 862 N N . ALA A 1 109 ? -18.375 -2.088 2.771 1.00 92.25 109 ALA A N 1
ATOM 863 C CA . ALA A 1 109 ? -18.852 -2.262 4.139 1.00 92.25 109 ALA A CA 1
ATOM 864 C C . ALA A 1 109 ? -17.900 -3.080 5.041 1.00 92.25 109 ALA A C 1
ATOM 866 O O . ALA A 1 109 ? -18.197 -3.251 6.218 1.00 92.25 109 ALA A O 1
ATOM 867 N N . HIS A 1 110 ? -16.774 -3.595 4.542 1.00 93.25 110 HIS A N 1
ATOM 868 C CA . HIS A 1 110 ? -15.883 -4.464 5.321 1.00 93.25 110 HIS A CA 1
ATOM 869 C C . HIS A 1 110 ? -14.431 -3.993 5.347 1.00 93.25 110 HIS A C 1
ATOM 871 O O . HIS A 1 110 ? -13.713 -4.311 6.295 1.00 93.25 110 HIS A O 1
ATOM 877 N N . TYR A 1 111 ? -13.999 -3.224 4.348 1.00 94.75 111 TYR A N 1
ATOM 878 C CA . TYR A 1 111 ? -12.615 -2.781 4.245 1.00 94.75 111 TYR A CA 1
ATOM 879 C C . TYR A 1 111 ? -12.464 -1.496 3.429 1.00 94.75 111 TYR A C 1
ATOM 881 O O . TYR A 1 111 ? -13.322 -1.136 2.619 1.00 94.75 111 TYR A O 1
ATOM 889 N N . LYS A 1 112 ? -11.308 -0.856 3.608 1.00 95.50 112 LYS A N 1
ATOM 890 C CA . LYS A 1 112 ? -10.753 0.143 2.692 1.00 95.50 112 LYS A CA 1
ATOM 891 C C . LYS A 1 112 ? -9.436 -0.375 2.134 1.00 95.50 112 LYS A C 1
ATOM 893 O O . LYS A 1 112 ? -8.579 -0.815 2.897 1.00 95.50 112 LYS A O 1
ATOM 898 N N . SER A 1 113 ? -9.276 -0.329 0.818 1.00 96.06 113 SER A N 1
ATOM 899 C CA . SER A 1 113 ? -8.069 -0.772 0.124 1.00 96.06 113 SER A CA 1
ATOM 900 C C . SER A 1 113 ? -7.480 0.369 -0.693 1.00 96.06 113 SER A C 1
ATOM 902 O O . SER A 1 113 ? -8.164 0.949 -1.534 1.00 96.06 113 SER A O 1
ATOM 904 N N . TYR A 1 114 ? -6.219 0.691 -0.427 1.00 95.00 114 TYR A N 1
ATOM 905 C CA . TYR A 1 114 ? -5.448 1.736 -1.083 1.00 95.00 114 TYR A CA 1
ATOM 906 C C . TYR A 1 114 ? -4.412 1.100 -2.000 1.00 95.00 114 TYR A C 1
ATOM 908 O O . TYR A 1 114 ? -3.639 0.254 -1.561 1.00 95.00 114 TYR A O 1
ATOM 916 N N . THR A 1 115 ? -4.377 1.519 -3.259 1.00 95.50 115 THR A N 1
ATOM 917 C CA . THR A 1 115 ? -3.405 1.052 -4.252 1.00 95.50 115 THR A CA 1
ATOM 918 C C . THR A 1 115 ? -2.537 2.215 -4.709 1.00 95.50 115 THR A C 1
ATOM 920 O O . THR A 1 115 ? -3.054 3.194 -5.256 1.00 95.50 115 THR A O 1
ATOM 923 N N . PHE A 1 116 ? -1.230 2.093 -4.489 1.00 93.00 116 PHE A N 1
ATOM 924 C CA . PHE A 1 116 ? -0.210 3.069 -4.862 1.00 93.00 116 PHE A CA 1
ATOM 925 C C . PHE A 1 116 ? 0.652 2.516 -5.998 1.00 93.00 116 PHE A C 1
ATOM 927 O O . PHE A 1 116 ? 1.112 1.379 -5.887 1.00 93.00 116 PHE A O 1
ATOM 934 N N . PRO A 1 117 ? 0.927 3.292 -7.054 1.00 91.88 117 PRO A N 1
ATOM 935 C CA . PRO A 1 117 ? 1.985 2.962 -8.000 1.00 91.88 117 PRO A CA 1
ATOM 936 C C . PRO A 1 117 ? 3.339 2.893 -7.290 1.00 91.88 117 PRO A C 1
ATOM 938 O O . PRO A 1 117 ? 3.615 3.702 -6.402 1.00 91.88 117 PRO A O 1
ATOM 941 N N . ILE A 1 118 ? 4.188 1.949 -7.687 1.00 89.94 118 ILE A N 1
ATOM 942 C CA . ILE A 1 118 ? 5.578 1.880 -7.232 1.00 89.94 118 ILE A CA 1
ATOM 943 C C . ILE A 1 118 ? 6.489 2.523 -8.285 1.00 89.94 118 ILE A C 1
ATOM 945 O O . ILE A 1 118 ? 6.370 2.250 -9.479 1.00 89.94 118 ILE A O 1
ATOM 949 N N . PHE A 1 119 ? 7.428 3.351 -7.831 1.00 82.69 119 PHE A N 1
ATOM 950 C CA . PHE A 1 119 ? 8.537 3.876 -8.615 1.00 82.69 119 PHE A CA 1
ATOM 951 C C . PHE A 1 119 ? 9.858 3.222 -8.207 1.00 82.69 119 PHE A C 1
ATOM 953 O O . PHE A 1 119 ? 10.159 3.029 -7.025 1.00 82.69 119 PHE A O 1
ATOM 960 N N . ARG A 1 120 ? 10.674 2.923 -9.220 1.00 79.25 120 ARG A N 1
ATOM 961 C CA . ARG A 1 120 ? 12.061 2.476 -9.082 1.00 79.25 120 ARG A CA 1
ATOM 962 C C . ARG A 1 120 ? 12.942 3.277 -10.023 1.00 79.25 120 ARG A C 1
ATOM 964 O O . ARG A 1 120 ? 12.562 3.488 -11.173 1.00 79.25 120 ARG A O 1
ATOM 971 N N . GLU A 1 121 ? 14.139 3.637 -9.567 1.00 70.94 121 GLU A N 1
ATOM 972 C CA . GLU A 1 121 ? 15.149 4.262 -10.433 1.00 70.94 121 GLU A CA 1
ATOM 973 C C . GLU A 1 121 ? 15.506 3.349 -11.619 1.00 70.94 121 GLU A C 1
ATOM 975 O O . GLU A 1 121 ? 15.620 3.813 -12.750 1.00 70.94 121 GLU A O 1
ATOM 980 N N . ASN A 1 122 ? 15.569 2.033 -11.383 1.00 71.94 122 ASN A N 1
ATOM 981 C CA . ASN A 1 122 ? 15.840 1.011 -12.396 1.00 71.94 122 ASN A CA 1
ATOM 982 C C . ASN A 1 122 ? 14.587 0.176 -12.705 1.00 71.94 122 ASN A C 1
ATOM 984 O O . ASN A 1 122 ? 14.572 -1.036 -12.492 1.00 71.94 122 ASN A O 1
ATOM 988 N N . SER A 1 123 ? 13.507 0.819 -13.159 1.00 68.19 123 SER A N 1
ATOM 989 C CA . SER A 1 123 ? 12.300 0.082 -13.566 1.00 68.19 123 SER A CA 1
ATOM 990 C C . SER A 1 123 ? 12.595 -0.880 -14.727 1.00 68.19 123 SER A C 1
ATOM 992 O O . SER A 1 123 ? 13.235 -0.520 -15.721 1.00 68.19 123 SER A O 1
ATOM 994 N N . THR A 1 124 ? 12.141 -2.127 -14.604 1.00 70.38 124 THR A N 1
ATOM 995 C CA . THR A 1 124 ? 12.142 -3.077 -15.720 1.00 70.38 124 THR A CA 1
ATOM 996 C C . THR A 1 124 ? 11.045 -2.642 -16.687 1.00 70.38 124 THR A C 1
ATOM 998 O O . THR A 1 124 ? 9.901 -2.483 -16.271 1.00 70.38 124 THR A O 1
ATOM 1001 N N . ARG A 1 125 ? 11.374 -2.424 -17.969 1.00 71.50 125 ARG A N 1
ATOM 1002 C CA . ARG A 1 125 ? 10.421 -1.885 -18.966 1.00 71.50 125 ARG A CA 1
ATOM 1003 C C . ARG A 1 125 ? 9.144 -2.718 -19.116 1.00 71.50 125 ARG A C 1
ATOM 1005 O O . ARG A 1 125 ? 8.127 -2.180 -19.538 1.00 71.50 125 ARG A O 1
ATOM 1012 N N . ASP A 1 126 ? 9.199 -3.984 -18.720 1.00 83.50 126 ASP A N 1
ATOM 1013 C CA . ASP A 1 126 ? 8.151 -4.967 -18.969 1.00 83.50 126 ASP A CA 1
ATOM 1014 C C . ASP A 1 126 ? 7.286 -5.260 -1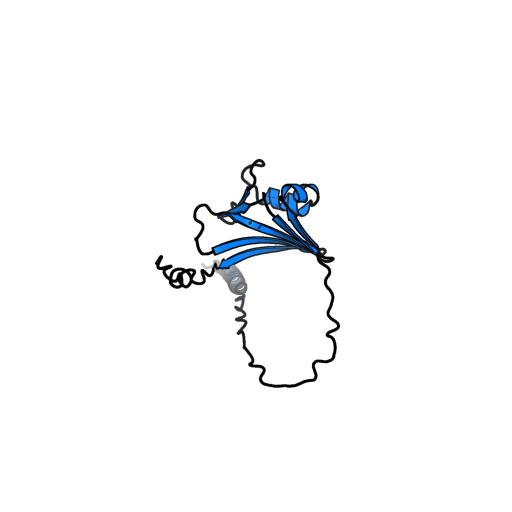7.731 1.00 83.50 126 ASP A C 1
ATOM 1016 O O . ASP A 1 126 ? 6.476 -6.184 -17.765 1.00 83.50 126 ASP A O 1
ATOM 1020 N N . THR A 1 127 ? 7.427 -4.494 -16.641 1.00 83.81 127 THR A N 1
ATOM 1021 C CA . THR A 1 127 ? 6.674 -4.734 -15.400 1.00 83.81 127 THR A CA 1
ATOM 1022 C C . THR A 1 127 ? 6.123 -3.435 -14.822 1.00 83.81 127 THR A C 1
ATOM 1024 O O . THR A 1 127 ? 6.865 -2.484 -14.586 1.00 83.81 127 THR A O 1
ATOM 1027 N N . LEU A 1 128 ? 4.818 -3.407 -14.542 1.00 88.88 128 LEU A N 1
ATOM 1028 C CA . LEU A 1 128 ? 4.201 -2.390 -13.688 1.00 88.88 128 LEU A CA 1
ATOM 1029 C C . LEU A 1 128 ? 4.064 -2.942 -12.274 1.00 88.88 128 LEU A C 1
ATOM 1031 O O . LEU A 1 128 ? 3.712 -4.102 -12.096 1.00 88.88 128 LEU A O 1
ATOM 1035 N N . GLU A 1 129 ? 4.294 -2.114 -11.266 1.00 91.56 129 GLU A N 1
ATOM 1036 C CA . GLU A 1 129 ? 4.250 -2.538 -9.869 1.00 91.56 129 GLU A CA 1
ATOM 1037 C C . GLU A 1 129 ? 3.282 -1.643 -9.086 1.00 91.56 129 GLU A C 1
ATOM 1039 O O . GLU A 1 129 ? 3.309 -0.416 -9.212 1.00 91.56 129 GLU A O 1
ATOM 1044 N N . ASN A 1 130 ? 2.438 -2.253 -8.255 1.00 94.19 130 ASN A N 1
ATOM 1045 C CA . ASN A 1 130 ? 1.581 -1.544 -7.310 1.00 94.19 130 ASN A CA 1
ATOM 1046 C C . ASN A 1 130 ? 1.799 -2.058 -5.887 1.00 94.19 130 ASN A C 1
ATOM 1048 O O . ASN A 1 130 ? 1.995 -3.250 -5.652 1.00 94.19 130 ASN A O 1
ATOM 1052 N N . TYR A 1 131 ? 1.661 -1.157 -4.925 1.00 92.81 131 TYR A N 1
ATOM 1053 C CA . TYR A 1 131 ? 1.563 -1.470 -3.513 1.00 92.81 131 TYR A CA 1
ATOM 1054 C C . TYR A 1 131 ? 0.109 -1.366 -3.052 1.00 92.81 131 TYR A C 1
ATOM 1056 O O . TYR A 1 131 ? -0.505 -0.306 -3.169 1.00 92.81 131 TYR A O 1
ATOM 1064 N N . VAL A 1 132 ? -0.445 -2.453 -2.518 1.00 94.75 132 VAL A N 1
ATOM 1065 C CA . VAL A 1 132 ? -1.827 -2.526 -2.036 1.00 94.75 132 VAL A CA 1
ATOM 1066 C C . VAL A 1 132 ? -1.842 -2.646 -0.520 1.00 94.75 132 VAL A C 1
ATOM 1068 O O . VAL A 1 132 ? -1.323 -3.608 0.042 1.00 94.75 132 VAL A O 1
ATOM 1071 N N . LEU A 1 133 ? -2.490 -1.690 0.137 1.00 93.88 133 LEU A N 1
ATOM 1072 C CA . LEU A 1 133 ? -2.682 -1.628 1.580 1.00 93.88 133 LEU A CA 1
ATOM 1073 C C . LEU A 1 133 ? -4.171 -1.716 1.897 1.00 93.88 133 LEU A C 1
ATOM 1075 O O . LEU A 1 133 ? -4.940 -0.835 1.527 1.00 93.88 133 LEU A O 1
ATOM 1079 N N . THR A 1 134 ? -4.581 -2.764 2.604 1.00 95.94 134 THR A N 1
ATOM 1080 C CA . THR A 1 134 ? -5.985 -2.991 2.958 1.00 95.94 134 THR A CA 1
ATOM 1081 C C . THR A 1 134 ? -6.172 -2.995 4.466 1.00 95.94 134 THR A C 1
ATOM 1083 O O . THR A 1 134 ? -5.537 -3.782 5.169 1.00 95.94 134 THR A O 1
ATOM 1086 N N . PHE A 1 135 ? -7.079 -2.142 4.934 1.00 95.06 135 PHE A N 1
ATOM 1087 C CA . PHE A 1 135 ? -7.546 -2.078 6.313 1.00 95.06 135 PHE A CA 1
ATOM 1088 C C . PHE A 1 135 ? -8.934 -2.704 6.403 1.00 95.06 135 PHE A C 1
ATOM 1090 O O . PHE A 1 135 ? -9.886 -2.207 5.794 1.00 95.06 135 PHE A O 1
ATOM 1097 N N . TYR A 1 136 ? -9.048 -3.786 7.163 1.00 95.31 136 TYR A N 1
ATOM 1098 C CA . TYR A 1 136 ? -10.318 -4.437 7.458 1.00 95.31 136 TYR A CA 1
ATOM 1099 C C . TYR A 1 136 ? -10.932 -3.852 8.734 1.00 95.31 136 TYR A C 1
ATOM 1101 O O . TYR A 1 136 ? -10.231 -3.366 9.622 1.00 95.31 136 TYR A O 1
ATOM 1109 N N . ARG A 1 137 ? -12.265 -3.895 8.840 1.00 92.50 137 ARG A N 1
ATOM 1110 C CA . ARG A 1 137 ? -12.995 -3.370 10.011 1.00 92.50 137 ARG A CA 1
ATOM 1111 C C . ARG A 1 137 ? -12.694 -4.104 11.320 1.00 92.50 137 ARG A C 1
ATOM 1113 O O . ARG A 1 137 ? -12.902 -3.528 12.381 1.00 92.50 137 ARG A O 1
ATOM 1120 N N . ASP A 1 138 ? -12.222 -5.344 11.249 1.00 93.50 138 ASP A N 1
ATOM 1121 C CA . ASP A 1 138 ? -11.777 -6.134 12.405 1.00 93.50 138 ASP A CA 1
ATOM 1122 C C . ASP A 1 138 ? -10.387 -5.708 12.927 1.00 93.50 138 ASP A C 1
ATOM 1124 O O . ASP A 1 138 ? -9.896 -6.266 13.904 1.00 93.50 138 ASP A O 1
ATOM 1128 N N . GLY A 1 139 ? -9.755 -4.715 12.290 1.00 90.50 139 GLY A N 1
ATOM 1129 C CA . GLY A 1 139 ? -8.414 -4.237 12.616 1.00 90.50 139 GLY A CA 1
ATOM 1130 C C . GLY A 1 139 ? -7.298 -4.982 11.883 1.00 90.50 139 GLY A C 1
ATOM 1131 O O . GLY A 1 139 ? -6.137 -4.587 11.996 1.00 90.50 139 GLY A O 1
ATOM 1132 N N . THR A 1 140 ? -7.618 -6.017 11.101 1.00 94.75 140 THR A N 1
ATOM 1133 C CA . THR A 1 140 ? -6.635 -6.732 10.286 1.00 94.75 140 THR A CA 1
ATOM 1134 C C . THR A 1 140 ? -6.077 -5.807 9.203 1.00 94.75 140 THR A C 1
ATOM 1136 O O . THR A 1 140 ? -6.815 -5.106 8.505 1.00 94.75 140 THR A O 1
ATOM 1139 N N . ILE A 1 141 ? -4.754 -5.833 9.022 1.00 94.00 141 ILE A N 1
ATOM 1140 C CA . ILE A 1 141 ? -4.052 -5.079 7.978 1.00 94.00 141 ILE A CA 1
ATOM 1141 C C . ILE A 1 141 ? -3.386 -6.070 7.031 1.00 94.00 141 ILE A C 1
ATOM 1143 O O . ILE A 1 141 ? -2.629 -6.938 7.467 1.00 94.00 141 ILE A O 1
ATOM 1147 N N . ARG A 1 142 ? -3.630 -5.926 5.727 1.00 94.56 142 ARG A N 1
ATOM 1148 C CA . ARG A 1 142 ? -2.953 -6.712 4.686 1.00 94.56 142 ARG A CA 1
ATOM 1149 C C . ARG A 1 142 ? -2.217 -5.804 3.717 1.00 94.56 142 ARG A C 1
ATOM 1151 O O . ARG A 1 142 ? -2.722 -4.751 3.338 1.00 94.56 142 ARG A O 1
ATOM 1158 N N . GLN A 1 143 ? -1.018 -6.225 3.338 1.00 92.62 143 GLN A N 1
ATOM 1159 C CA . GLN A 1 143 ? -0.095 -5.470 2.500 1.00 92.62 143 GLN A CA 1
ATOM 1160 C C . GLN A 1 143 ? 0.426 -6.391 1.401 1.00 92.62 143 GLN A C 1
ATOM 1162 O O . GLN A 1 143 ? 0.902 -7.484 1.701 1.00 92.62 143 GLN A O 1
ATOM 1167 N N . TYR A 1 144 ? 0.346 -5.947 0.150 1.00 92.44 144 TYR A N 1
ATOM 1168 C CA . TYR A 1 144 ? 0.804 -6.707 -1.008 1.00 92.44 144 TYR A CA 1
ATOM 1169 C C . TYR A 1 144 ? 1.596 -5.813 -1.953 1.00 92.44 144 TYR A C 1
ATOM 1171 O O . TYR A 1 144 ? 1.231 -4.664 -2.188 1.00 92.44 144 TYR A O 1
ATOM 1179 N N . LYS A 1 145 ? 2.653 -6.372 -2.536 1.00 91.88 145 LYS A N 1
ATOM 1180 C CA . LYS A 1 145 ? 3.280 -5.847 -3.745 1.00 91.88 145 LYS A CA 1
ATOM 1181 C C . LYS A 1 145 ? 2.792 -6.706 -4.904 1.00 91.88 145 LYS A C 1
ATOM 1183 O O . LYS A 1 145 ? 2.911 -7.926 -4.833 1.00 91.88 145 LYS A O 1
ATOM 1188 N N . ILE A 1 146 ? 2.200 -6.078 -5.910 1.00 93.19 146 ILE A N 1
ATOM 1189 C CA . ILE A 1 146 ? 1.641 -6.763 -7.074 1.00 93.19 146 ILE A CA 1
ATOM 1190 C C . ILE A 1 146 ? 2.411 -6.318 -8.306 1.00 93.19 146 ILE A C 1
ATOM 1192 O O . ILE A 1 146 ? 2.496 -5.118 -8.574 1.00 93.19 146 ILE A O 1
ATOM 1196 N N . ASP A 1 147 ? 2.903 -7.297 -9.055 1.00 91.38 147 ASP A N 1
ATOM 1197 C CA . ASP A 1 147 ? 3.672 -7.101 -10.276 1.00 91.38 147 ASP A CA 1
ATOM 1198 C C . ASP A 1 147 ? 2.805 -7.516 -11.471 1.00 91.38 147 ASP A C 1
ATOM 1200 O O . ASP A 1 147 ? 2.239 -8.610 -11.498 1.00 91.38 147 ASP A O 1
ATOM 1204 N N . TYR A 1 148 ? 2.680 -6.631 -12.455 1.00 89.00 148 TYR A N 1
ATOM 1205 C CA . TYR A 1 148 ? 1.895 -6.837 -13.666 1.00 89.00 148 TYR A CA 1
ATOM 1206 C C . TYR A 1 148 ? 2.844 -6.912 -14.864 1.00 89.00 148 TYR A C 1
ATOM 1208 O O . TYR A 1 148 ? 3.453 -5.892 -15.207 1.00 89.00 148 TYR A O 1
ATOM 1216 N N . PRO A 1 149 ? 2.974 -8.075 -15.525 1.00 86.69 149 PRO A N 1
ATOM 1217 C CA . PRO A 1 149 ? 3.756 -8.168 -16.747 1.00 86.69 149 PRO A CA 1
ATOM 1218 C C . PRO A 1 149 ? 3.067 -7.380 -17.867 1.00 86.69 149 PRO A C 1
ATOM 1220 O O . PRO A 1 149 ? 1.877 -7.556 -18.141 1.00 86.69 149 PRO A O 1
ATOM 1223 N N . VAL A 1 150 ? 3.819 -6.512 -18.536 1.00 83.81 150 VAL A N 1
ATOM 1224 C CA . VAL A 1 150 ? 3.356 -5.757 -19.699 1.00 83.81 150 VAL A CA 1
ATOM 1225 C C . VAL A 1 150 ? 3.537 -6.632 -20.934 1.00 83.81 150 VAL A C 1
ATOM 1227 O O . VAL A 1 150 ? 4.644 -6.832 -21.428 1.00 83.81 150 VAL A O 1
ATOM 1230 N N . ILE A 1 151 ? 2.433 -7.170 -21.452 1.00 81.69 151 ILE A N 1
ATOM 1231 C CA . ILE A 1 151 ? 2.450 -7.953 -22.690 1.00 81.69 151 ILE A CA 1
ATOM 1232 C C . ILE A 1 151 ? 2.380 -6.984 -23.872 1.00 81.69 151 ILE A C 1
ATOM 1234 O O . ILE A 1 151 ? 1.312 -6.475 -24.215 1.00 81.69 151 ILE A O 1
ATOM 1238 N N . TYR A 1 152 ? 3.513 -6.749 -24.530 1.00 71.50 152 TYR A N 1
ATOM 1239 C CA . TYR A 1 152 ? 3.538 -6.053 -25.815 1.00 71.50 152 TYR A CA 1
ATOM 1240 C C . TYR A 1 152 ? 2.992 -6.978 -26.906 1.00 71.50 152 TYR A C 1
ATOM 1242 O O . TYR A 1 152 ? 3.738 -7.705 -27.564 1.00 71.50 152 TYR A O 1
ATOM 1250 N N . HIS A 1 153 ? 1.673 -6.982 -27.110 1.00 59.06 153 HIS A N 1
ATOM 1251 C CA . HIS A 1 153 ? 1.113 -7.626 -28.293 1.00 59.06 153 HIS A CA 1
ATOM 1252 C C . HIS A 1 153 ? 1.552 -6.826 -29.527 1.00 59.06 153 HIS A C 1
ATOM 1254 O O . HIS A 1 153 ? 1.375 -5.611 -29.590 1.00 59.06 153 HIS A O 1
ATOM 1260 N N . GLN A 1 154 ? 2.211 -7.507 -30.463 1.00 52.19 154 GLN A N 1
ATOM 1261 C CA . GLN A 1 154 ? 2.936 -6.941 -31.598 1.00 52.19 154 GLN A CA 1
ATOM 1262 C C . GLN A 1 154 ? 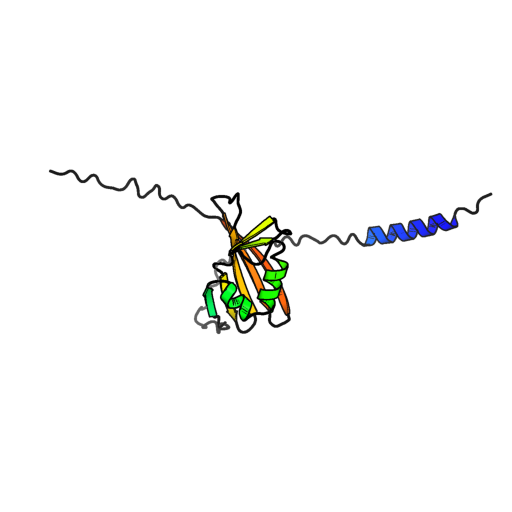2.151 -5.839 -32.338 1.00 52.19 154 GLN A C 1
ATOM 1264 O O . GLN A 1 154 ? 1.358 -6.110 -33.236 1.00 52.19 154 GLN A O 1
ATOM 1269 N N . MET A 1 155 ? 2.493 -4.574 -32.078 1.00 51.16 155 MET A N 1
ATOM 1270 C CA . MET A 1 155 ? 2.155 -3.427 -32.938 1.00 51.16 155 MET A CA 1
ATOM 1271 C C . MET A 1 155 ? 2.847 -3.481 -34.321 1.00 51.16 155 MET A C 1
ATOM 1273 O O . MET A 1 155 ? 2.810 -2.512 -35.073 1.00 51.16 155 MET A O 1
ATOM 1277 N N . MET A 1 156 ? 3.472 -4.605 -34.688 1.00 50.81 156 MET A N 1
ATOM 1278 C CA . MET A 1 156 ? 4.140 -4.796 -35.980 1.00 50.81 156 MET A CA 1
ATOM 1279 C C . MET A 1 156 ? 3.196 -5.223 -37.114 1.00 50.81 156 MET A C 1
ATOM 1281 O O . MET A 1 156 ? 3.565 -5.084 -38.276 1.00 50.81 156 MET A O 1
ATOM 1285 N N . ASN A 1 157 ? 1.958 -5.645 -36.826 1.00 46.78 157 ASN A N 1
ATOM 1286 C CA . ASN A 1 157 ? 1.007 -6.028 -37.882 1.00 46.78 157 ASN A CA 1
ATOM 1287 C C . ASN A 1 157 ? 0.206 -4.862 -38.490 1.00 46.78 157 ASN A C 1
ATOM 1289 O O . ASN A 1 157 ? -0.487 -5.076 -39.479 1.00 46.78 157 ASN A O 1
ATOM 1293 N N . MET A 1 158 ? 0.316 -3.632 -37.970 1.00 43.97 158 MET A N 1
ATOM 1294 C CA . MET A 1 158 ? -0.355 -2.464 -38.575 1.00 43.97 158 MET A CA 1
ATOM 1295 C C . MET A 1 158 ? 0.540 -1.626 -39.500 1.00 43.97 158 MET A C 1
ATOM 1297 O O . MET A 1 158 ? 0.021 -0.797 -40.240 1.00 43.97 158 MET A O 1
ATOM 1301 N N . ILE A 1 159 ? 1.860 -1.856 -39.531 1.00 44.94 159 ILE A N 1
ATOM 1302 C CA . ILE A 1 159 ? 2.763 -1.120 -40.439 1.00 44.94 159 ILE A CA 1
ATOM 1303 C C . ILE A 1 159 ? 2.810 -1.761 -41.843 1.00 44.94 159 ILE A C 1
ATOM 1305 O O . ILE A 1 159 ? 3.091 -1.075 -42.820 1.00 44.94 159 ILE A O 1
ATOM 1309 N N . PHE A 1 160 ? 2.439 -3.039 -41.990 1.00 46.44 160 PHE A N 1
ATOM 1310 C CA . PHE A 1 160 ? 2.441 -3.745 -43.284 1.00 46.44 160 PHE A CA 1
ATOM 1311 C C . PHE A 1 160 ? 1.099 -3.741 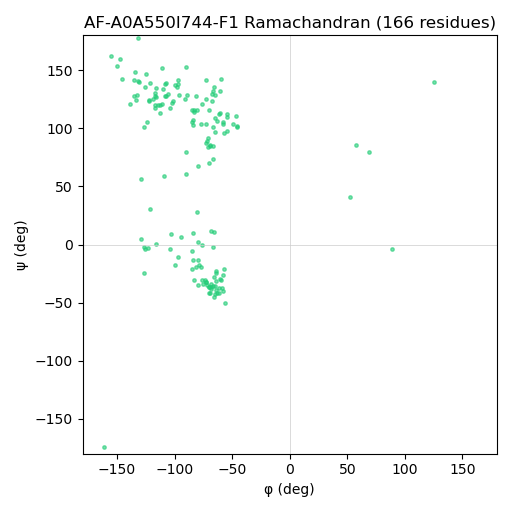-44.043 1.00 46.44 160 PHE A C 1
ATOM 1313 O O . PHE A 1 160 ? 0.990 -4.391 -45.080 1.00 46.44 160 PHE A O 1
ATOM 1320 N N . GLN A 1 161 ? 0.080 -3.008 -43.577 1.00 47.03 161 GLN A N 1
ATOM 1321 C CA . GLN A 1 161 ? -1.220 -2.892 -44.263 1.00 47.03 161 GLN A CA 1
ATOM 1322 C C . GLN A 1 161 ? -1.604 -1.449 -44.628 1.00 47.03 161 GLN A C 1
ATOM 1324 O O . GLN A 1 161 ? -2.785 -1.117 -44.689 1.00 47.03 161 GLN A O 1
ATOM 1329 N N . ALA A 1 162 ? -0.635 -0.577 -44.906 1.00 40.38 162 ALA A N 1
ATOM 1330 C CA . ALA A 1 162 ? -0.930 0.648 -45.647 1.00 40.38 162 ALA A CA 1
ATOM 1331 C C . ALA A 1 162 ? -0.906 0.318 -47.154 1.00 40.38 162 ALA A C 1
ATOM 1333 O O . ALA A 1 162 ? 0.178 0.070 -47.686 1.00 40.38 162 ALA A O 1
ATOM 1334 N N . PRO A 1 163 ? -2.050 0.262 -47.865 1.00 45.91 163 PRO A N 1
ATOM 1335 C CA . PRO A 1 163 ? -2.022 0.154 -49.316 1.00 45.91 163 PRO A CA 1
ATOM 1336 C C . PRO A 1 163 ? -1.401 1.433 -49.886 1.00 45.91 163 PRO A C 1
ATOM 1338 O O . PRO A 1 163 ? -1.817 2.540 -49.541 1.00 45.91 163 PRO A O 1
ATOM 1341 N N . GLU A 1 164 ? -0.397 1.280 -50.752 1.00 50.97 164 GLU A N 1
ATOM 1342 C CA . GLU A 1 164 ? 0.162 2.391 -51.518 1.00 50.97 164 GLU A CA 1
ATOM 1343 C C . GLU A 1 164 ? -0.961 3.095 -52.290 1.00 50.97 164 GLU A C 1
ATOM 1345 O O . GLU A 1 164 ? -1.532 2.546 -53.236 1.00 50.97 164 GLU A O 1
ATOM 1350 N N . LEU A 1 165 ? -1.271 4.333 -51.907 1.00 41.97 165 LEU A N 1
ATOM 1351 C CA . LEU A 1 165 ? -2.068 5.221 -52.740 1.00 41.97 165 LEU A CA 1
ATOM 1352 C C . LEU A 1 165 ? -1.202 5.640 -53.932 1.00 41.97 165 LEU A C 1
ATOM 1354 O O . LEU A 1 165 ? -0.451 6.613 -53.869 1.00 41.97 165 LEU A O 1
ATOM 1358 N N . ARG A 1 166 ? -1.302 4.882 -55.028 1.00 43.84 166 ARG A N 1
ATOM 1359 C CA . ARG A 1 166 ? -0.848 5.336 -56.343 1.00 43.84 166 ARG A CA 1
ATOM 1360 C C . ARG A 1 166 ? -1.719 6.515 -56.767 1.00 43.84 166 ARG A C 1
ATOM 1362 O O . ARG A 1 166 ? -2.891 6.337 -57.086 1.00 43.84 166 ARG A O 1
ATOM 1369 N N . LEU A 1 167 ? -1.135 7.708 -56.763 1.00 41.25 167 LEU A N 1
ATOM 1370 C CA . LEU A 1 167 ? -1.685 8.868 -57.454 1.00 41.25 167 LEU A CA 1
ATOM 1371 C C . LEU A 1 167 ? -1.534 8.633 -58.963 1.00 41.25 167 LEU A C 1
ATOM 1373 O O . LEU A 1 167 ? -0.414 8.495 -59.457 1.00 41.25 167 LEU A O 1
ATOM 1377 N N . SER A 1 168 ? -2.668 8.524 -59.655 1.00 58.38 168 SER A N 1
ATOM 1378 C CA . SER A 1 168 ? -2.792 8.623 -61.115 1.00 58.38 168 SER A CA 1
ATOM 1379 C C . SER A 1 168 ? -2.924 10.074 -61.544 1.00 58.38 168 SER A C 1
ATOM 1381 O O . SER A 1 168 ? -3.728 10.768 -60.877 1.00 58.38 168 SER A O 1
#

Sequence (168 aa):
MKLVHSKFSILALFLLFIVYSCEKESVLESDVEIENSQNSEDNINEPFSGFKIEYKGTVTSANQFIKDDKHLAEFVKQFNSGGTGKSSITSVKYDFEIDTSRVQLIETAHYKSYTFPIFRENSTRDTLENYVLTFYRDGTIRQYKIDYPVIYHQMMNMIFQAPELRLS

Mean predicted aligned error: 17.89 Å

Radius of gyration: 28.04 Å; Cα contacts (8 Å, |Δi|>4): 178; chains: 1; bounding box: 71×54×102 Å

Organism: NCBI:txid2583991

pLDDT: mean 70.68, std 18.63, range [37.22, 96.06]

Nearest PDB structures (foldseek):
  6m83-assembly1_A-2  TM=7.334E-01  e=2.498E+00  Streptomyces fradiae
  2gr8-assembly2_F  TM=5.120E-01  e=1.165E+00  Haemophilus influenzae
  3emo-assembly1_B  TM=3.656E-01  e=6.057E-01  Haemophilus influenzae
  2gr7-assembly1_B  TM=3.760E-01  e=1.902E+00  Haemophilus influenzae
  5tik-assembly2_B  TM=3.416E-01  e=2.366E+00  Plasmodium falciparum 3D7

Secondary structure (DSSP, 8-state):
----SHHHHHHHHHHHHHHHT----------------------TTS--------EEEEEE-HHHHHHH-HHHHHHHHHH-SS-TTSSEEEETTTTEEEE-S-EEEEEESSEEEEEEEEE-TT--TTEEEEEEEEEETTS-EEEEEEEEE-----GGGSSTT-------

Solvent-accessible surface area (backbone atoms only — not comparable to full-atom values): 10695 Å² total; per-residue (Å²): 137,87,91,68,70,72,66,57,56,57,53,53,57,54,54,55,57,64,65,67,71,67,73,76,80,73,80,76,76,77,74,81,76,78,75,81,83,75,83,78,94,67,83,89,76,70,78,76,86,64,86,82,80,68,72,48,77,49,76,46,39,38,73,66,49,39,76,79,31,68,68,56,35,52,50,52,54,71,36,38,83,81,64,101,81,60,63,48,39,50,28,90,89,72,80,43,26,35,38,35,60,47,28,38,38,43,36,44,96,54,35,43,36,40,39,23,45,51,48,58,99,79,62,57,94,49,53,49,43,34,39,37,44,33,44,36,79,90,70,51,73,50,78,45,80,47,77,42,78,56,79,80,73,72,78,68,72,68,75,80,67,68,77,81,81,77,85,127

Foldseek 3Di:
DDPPPPVVVVVVVVVVVVVVPPPPPPPPPPPPPPPPPDDDPDDPPPPPPDDDWDKDKDKAALVVVLVVDVVSVVVQVQQAPDDDDDQWGHRPVPRKIWGRRIWMWIDTPFKIKIKTWIDDPDDDPFKTWIWIWMATPVRDIDIDIDIDGRDPPDPPVVVPPDPDPPDD